Protein AF-A0A3B9EXE3-F1 (afdb_monomer)

Solvent-accessible surface area (backbone atoms only — not comparable to full-atom values): 8331 Å² total; per-residue (Å²): 138,64,86,70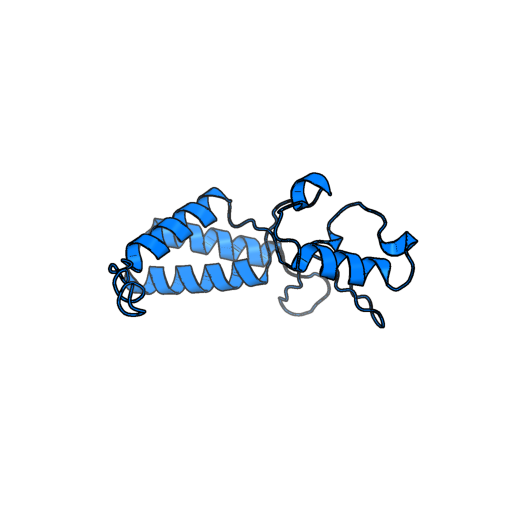,74,77,70,76,78,75,69,79,74,55,63,66,60,53,51,51,52,50,49,52,49,40,59,75,45,72,62,35,43,81,57,73,60,41,54,68,56,20,84,66,70,39,64,81,62,43,71,50,21,51,34,50,50,31,54,50,60,54,69,43,93,63,88,57,46,66,82,53,59,33,70,66,41,66,42,53,67,57,43,54,52,47,33,52,53,38,49,58,50,29,77,73,68,68,45,67,70,45,48,54,51,33,53,52,38,50,50,50,50,70,74,64,41,49,83,96,55,98,56,92,43,71,62,72,82,45,48,47,58,43,82,88,52,75,44,121

Sequence (140 aa):
MGFSDLEADKSHYNYQSVADQLQQYIEGEEFKGYDPYDTLNSPLPFHWMGKWGKPVAIQVQKRNPLNLRSLIGIKKEHNPKAMGLLLHAYSLKFLKNGDAGTRETMDKLFQWLLDNHSKGFQHYCWGYNFDWASSVKFLP

Secondary structure (DSSP, 8-state):
--TTTTSS------HHHHHHHHHHHHHHTTT-B--TTGGGGSSS-GGGGGGGHHHHHHHHHHH-SS--TTTTTPPPB--HHHHHHHHHHHHHHHHHH--HHHHHHHHHHHHHHHHTPPTTSSS-----SS-EE-SS-EE-

Radius of gyration: 19.76 Å; Cα contacts (8 Å, |Δi|>4): 119; chains: 1; bounding box: 40×63×46 Å

Foldseek 3Di:
DDPVVVVPPPPPPPVVVVVVVVVVVCVVVVVFADDLQQQQVQPDPLCVVPLCSSVVSSVCSSPDPDNCCVVSPHDGGHWLVSLVVLLVVLVVVCVVPVDPVSVVSNVVSVVCQVVAFDPDDPDGDDDTPGWDGDSVDTGD

Nearest PDB structures (foldseek):
  4z4l-assembly1_A  TM=3.820E-01  e=3.842E+00  Caldicellulosiruptor saccharolyticus DSM 8903

Structure (mmCIF, N/CA/C/O backbone):
data_AF-A0A3B9EXE3-F1
#
_entry.id   AF-A0A3B9EXE3-F1
#
loop_
_atom_site.group_PDB
_atom_site.id
_atom_site.type_symbol
_atom_site.label_atom_id
_atom_site.label_alt_id
_atom_site.label_comp_id
_atom_site.label_asym_id
_atom_site.label_entity_id
_atom_site.label_seq_id
_atom_site.pdbx_PDB_ins_code
_atom_site.Cartn_x
_atom_site.Cartn_y
_atom_site.Cartn_z
_atom_site.occupancy
_atom_site.B_iso_or_equiv
_atom_site.auth_seq_id
_atom_site.auth_comp_id
_atom_site.auth_asym_id
_atom_site.auth_atom_id
_atom_site.pdbx_PDB_model_num
ATOM 1 N N . MET A 1 1 ? -5.343 44.681 -2.701 1.00 47.41 1 MET A N 1
ATOM 2 C CA . MET A 1 1 ? -5.694 43.289 -2.360 1.00 47.41 1 MET A CA 1
ATOM 3 C C . MET A 1 1 ? -4.542 42.743 -1.551 1.00 47.41 1 MET A C 1
ATOM 5 O O . MET A 1 1 ? -3.461 42.564 -2.097 1.00 47.41 1 MET A O 1
ATOM 9 N N . GLY A 1 2 ? -4.716 42.725 -0.232 1.00 37.44 2 GLY A N 1
ATOM 10 C CA . GLY A 1 2 ? -3.645 42.446 0.716 1.00 37.44 2 GLY A CA 1
ATOM 11 C C . GLY A 1 2 ? -3.450 40.947 0.890 1.00 37.44 2 GLY A C 1
ATOM 12 O O . GLY A 1 2 ? -4.403 40.179 0.845 1.00 37.44 2 GLY A O 1
ATOM 13 N N . PHE A 1 3 ? -2.212 40.544 1.157 1.00 43.19 3 PHE A N 1
ATOM 14 C CA . PHE A 1 3 ? -1.831 39.185 1.558 1.00 43.19 3 PHE A CA 1
ATOM 15 C C . PHE A 1 3 ? -2.499 38.704 2.871 1.00 43.19 3 PHE A C 1
ATOM 17 O O . PHE A 1 3 ? -2.240 37.591 3.309 1.00 43.19 3 PHE A O 1
ATOM 24 N N . SER A 1 4 ? -3.373 39.513 3.479 1.00 46.41 4 SER A N 1
ATOM 25 C CA . SER A 1 4 ? -4.229 39.172 4.620 1.00 46.41 4 SER A CA 1
ATOM 26 C C . SER A 1 4 ? -5.439 38.306 4.252 1.00 46.41 4 SER A C 1
ATOM 28 O O . SER A 1 4 ? -5.987 37.637 5.122 1.00 46.41 4 SER A O 1
ATOM 30 N N . ASP A 1 5 ? -5.849 38.283 2.979 1.00 43.31 5 ASP A N 1
ATOM 31 C CA . ASP A 1 5 ? -7.064 37.574 2.543 1.00 43.31 5 ASP A CA 1
ATOM 32 C C . ASP A 1 5 ? -6.824 36.070 2.287 1.00 43.31 5 ASP A C 1
ATOM 34 O O . ASP A 1 5 ? -7.762 35.321 2.028 1.00 43.31 5 ASP A O 1
ATOM 38 N N . LEU A 1 6 ? -5.570 35.605 2.388 1.00 46.31 6 LEU A N 1
ATOM 39 C CA . LEU A 1 6 ? -5.189 34.191 2.249 1.00 46.31 6 LEU A CA 1
ATOM 40 C C . LEU A 1 6 ? -5.066 33.448 3.591 1.00 46.31 6 LEU A C 1
ATOM 42 O O . LEU A 1 6 ? -4.862 32.236 3.597 1.00 46.31 6 LEU A O 1
ATOM 46 N N . GLU A 1 7 ? -5.208 34.135 4.728 1.00 43.44 7 GLU A N 1
ATOM 47 C CA . GLU A 1 7 ? -5.177 33.501 6.057 1.00 43.44 7 GLU A CA 1
ATOM 48 C C . GLU A 1 7 ? -6.577 33.181 6.617 1.00 43.44 7 GLU A C 1
ATOM 50 O O . GLU A 1 7 ? -6.691 32.561 7.675 1.00 43.44 7 GLU A O 1
ATOM 55 N N . ALA A 1 8 ? -7.644 33.545 5.896 1.00 43.88 8 ALA A N 1
ATOM 56 C CA . ALA A 1 8 ? -9.023 33.544 6.392 1.00 43.88 8 ALA A CA 1
ATOM 57 C C . ALA A 1 8 ? -9.888 32.325 5.997 1.00 43.88 8 ALA A C 1
ATOM 59 O O . ALA A 1 8 ? -11.107 32.387 6.134 1.00 43.88 8 ALA A O 1
ATOM 60 N N . ASP A 1 9 ? -9.298 31.203 5.571 1.00 49.00 9 ASP A N 1
ATOM 61 C CA . ASP A 1 9 ? -10.026 29.927 5.420 1.00 49.00 9 ASP A CA 1
ATOM 62 C C . ASP A 1 9 ? -9.256 28.752 6.036 1.00 49.00 9 ASP A C 1
ATOM 64 O O . ASP A 1 9 ? -8.913 27.756 5.404 1.00 49.00 9 ASP A O 1
ATOM 68 N N . LYS A 1 10 ? -8.948 28.880 7.328 1.00 48.53 10 LYS A N 1
ATOM 69 C CA . LYS A 1 10 ? -8.713 27.720 8.197 1.00 48.53 10 LYS A CA 1
ATOM 70 C C . LYS A 1 10 ? -10.011 27.386 8.922 1.00 48.53 10 LYS A C 1
ATOM 72 O O . LYS A 1 10 ? -10.033 27.296 10.150 1.00 48.53 10 LYS A O 1
ATOM 77 N N . SER A 1 11 ? -11.107 27.264 8.169 1.00 52.41 11 SER A N 1
ATOM 78 C CA . SER A 1 11 ? -12.326 26.655 8.687 1.00 52.41 11 SER A CA 1
ATOM 79 C C . SER A 1 11 ? -11.945 25.317 9.326 1.00 52.41 11 SER A C 1
ATOM 81 O O . SER A 1 11 ? -11.166 24.536 8.779 1.00 52.41 11 SER A O 1
ATOM 83 N N . HIS A 1 12 ? -12.377 25.126 10.571 1.00 54.34 12 HIS A N 1
ATOM 84 C CA . HIS A 1 12 ? -12.042 23.979 11.402 1.00 54.34 12 HIS A CA 1
ATOM 85 C C . HIS A 1 12 ? -12.287 22.672 10.640 1.00 54.34 12 HIS A C 1
ATOM 87 O O . HIS A 1 12 ? -13.419 22.192 10.589 1.00 54.34 12 HIS A O 1
ATOM 93 N N . TYR A 1 13 ? -11.237 22.063 10.082 1.00 57.72 13 TYR A N 1
ATOM 94 C CA . TYR A 1 13 ? -11.320 20.673 9.663 1.00 57.72 13 TYR A CA 1
ATOM 95 C C . TYR A 1 13 ? -11.688 19.880 10.907 1.00 57.72 13 TYR A C 1
ATOM 97 O O . TYR A 1 13 ? -10.905 19.771 11.854 1.00 57.72 13 TYR A O 1
ATOM 105 N N . ASN A 1 14 ? -12.907 19.354 10.929 1.00 76.44 14 ASN A N 1
ATOM 106 C CA . ASN A 1 14 ? -13.268 18.374 11.923 1.00 76.44 14 ASN A CA 1
ATOM 107 C C . ASN A 1 14 ? -12.446 17.121 11.597 1.00 76.44 14 ASN A C 1
ATOM 109 O O . ASN A 1 14 ? -12.798 16.331 10.727 1.00 76.44 14 ASN A O 1
ATOM 113 N N . TYR A 1 15 ? -11.299 16.967 12.259 1.00 76.06 15 TYR A N 1
ATOM 114 C CA . TYR A 1 15 ? -10.386 15.848 12.027 1.00 76.06 15 TYR A CA 1
ATOM 115 C C . TYR A 1 15 ? -11.089 14.491 12.135 1.00 76.06 15 TYR A C 1
ATOM 117 O O . TYR A 1 15 ? -10.701 13.551 11.449 1.00 76.06 15 TYR A O 1
ATOM 125 N N . GLN A 1 16 ? -12.141 14.401 12.957 1.00 74.44 16 GLN A N 1
ATOM 126 C CA . GLN A 1 16 ? -12.953 13.192 13.076 1.00 74.44 16 GLN A CA 1
ATOM 127 C C . GLN A 1 16 ? -13.737 12.942 11.786 1.00 74.44 16 GLN A C 1
ATOM 129 O O . GLN A 1 16 ? -13.667 11.843 11.253 1.00 74.44 16 GLN A O 1
ATOM 134 N N . SER A 1 17 ? -14.359 13.970 11.197 1.00 85.56 17 SER A N 1
ATOM 135 C CA . SER A 1 17 ? -15.090 13.800 9.937 1.00 85.56 17 SER A CA 1
ATOM 136 C C . SER A 1 17 ? -14.173 13.443 8.764 1.00 85.56 17 SER A C 1
ATOM 138 O O . SER A 1 17 ? -14.572 12.676 7.897 1.00 85.56 17 SER A O 1
ATOM 140 N N . VAL A 1 18 ? -12.940 13.964 8.729 1.00 91.88 18 VAL A N 1
ATOM 141 C CA . VAL A 1 18 ? -11.952 13.591 7.697 1.00 91.88 18 VAL A CA 1
ATOM 142 C C . VAL A 1 18 ? -11.482 12.147 7.881 1.00 91.88 18 VAL A C 1
ATOM 144 O O . VAL A 1 18 ? -11.369 11.411 6.903 1.00 91.88 18 VAL A O 1
ATOM 147 N N . ALA A 1 19 ? -11.226 11.724 9.122 1.00 89.69 19 ALA A N 1
ATOM 148 C CA . ALA A 1 19 ? -10.840 10.348 9.418 1.00 89.69 19 ALA A CA 1
ATOM 149 C C . ALA A 1 19 ? -11.957 9.354 9.062 1.00 89.69 19 ALA A C 1
ATOM 151 O O . ALA A 1 19 ? -11.669 8.321 8.463 1.00 89.69 19 ALA A O 1
ATOM 152 N N . ASP A 1 20 ? -13.215 9.691 9.355 1.00 91.25 20 ASP A N 1
ATOM 153 C CA . ASP A 1 20 ? -14.373 8.857 9.021 1.00 91.25 20 ASP A CA 1
ATOM 154 C C . ASP A 1 20 ? -14.581 8.759 7.502 1.00 91.25 20 ASP A C 1
ATOM 156 O O . ASP A 1 20 ? -14.805 7.669 6.980 1.00 91.25 20 ASP A O 1
ATOM 160 N N . GLN A 1 21 ? -14.434 9.869 6.767 1.00 95.31 21 GLN A N 1
ATOM 161 C CA . GLN A 1 21 ? -14.480 9.865 5.298 1.00 95.31 21 GLN A CA 1
ATOM 162 C C . GLN A 1 21 ? -13.353 9.024 4.694 1.00 95.31 21 GLN A C 1
ATOM 164 O O . GLN A 1 21 ? -13.587 8.242 3.771 1.00 95.31 21 GLN A O 1
ATOM 169 N N . LEU A 1 22 ? -12.131 9.156 5.221 1.00 95.12 22 LEU A N 1
ATOM 170 C CA . LEU A 1 22 ? -11.007 8.332 4.794 1.00 95.12 22 LEU A CA 1
ATOM 171 C C . LEU A 1 22 ? -11.287 6.856 5.073 1.00 95.12 22 LEU A C 1
ATOM 173 O O . LEU A 1 22 ? -11.039 6.035 4.198 1.00 95.12 22 LEU A O 1
ATOM 177 N N . GLN A 1 23 ? -11.818 6.529 6.254 1.00 95.25 23 GLN A N 1
ATOM 178 C CA . GLN A 1 23 ? -12.171 5.165 6.628 1.00 95.25 23 GLN A CA 1
ATOM 179 C C . GLN A 1 23 ? -13.201 4.567 5.661 1.00 95.25 23 GLN A C 1
ATOM 181 O O . GLN A 1 23 ? -12.973 3.491 5.116 1.00 95.25 23 GLN A O 1
ATOM 186 N N . GLN A 1 24 ? -14.289 5.290 5.390 1.00 96.31 24 GLN A N 1
ATOM 187 C CA . GLN A 1 24 ? -15.312 4.863 4.431 1.00 96.31 24 GLN A CA 1
ATOM 188 C C . GLN A 1 24 ? -14.726 4.648 3.034 1.00 96.31 24 GLN A C 1
ATOM 190 O O . GLN A 1 24 ? -15.056 3.669 2.369 1.00 96.31 24 GLN A O 1
ATOM 195 N N . TYR A 1 25 ? -13.828 5.534 2.597 1.00 97.25 25 TYR A N 1
ATOM 196 C CA . TYR A 1 25 ? -13.147 5.393 1.315 1.00 97.25 25 TYR A CA 1
ATOM 197 C C . TYR A 1 25 ? -12.268 4.135 1.266 1.00 97.25 25 TYR 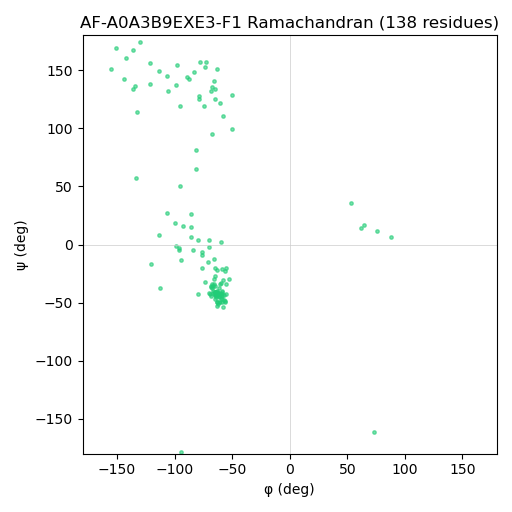A C 1
ATOM 199 O O . TYR A 1 25 ? -12.390 3.352 0.329 1.00 97.25 25 TYR A O 1
ATOM 207 N N . ILE A 1 26 ? -11.408 3.900 2.265 1.00 97.25 26 ILE A N 1
ATOM 208 C CA . ILE A 1 26 ? -10.520 2.724 2.260 1.00 97.25 26 ILE A CA 1
ATOM 209 C C . ILE A 1 26 ? -11.295 1.411 2.381 1.00 97.25 26 ILE A C 1
ATOM 211 O O . ILE A 1 26 ? -10.897 0.431 1.763 1.00 97.25 26 ILE A O 1
ATOM 215 N N . GLU A 1 27 ? -12.392 1.383 3.143 1.00 97.12 27 GLU A N 1
ATOM 216 C CA . GLU A 1 27 ? -13.257 0.207 3.264 1.00 97.12 27 GLU A CA 1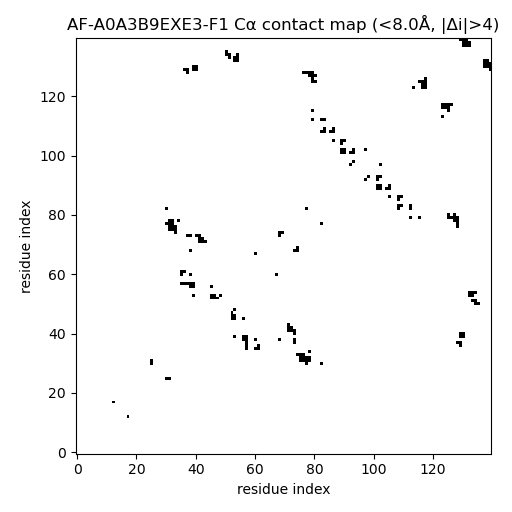
ATOM 217 C C . GLU A 1 27 ? -14.016 -0.042 1.954 1.00 97.12 27 GLU A C 1
ATOM 219 O O . GLU A 1 27 ? -14.082 -1.181 1.496 1.00 97.12 27 GLU A O 1
ATOM 224 N N . GLY A 1 28 ? -14.519 1.016 1.306 1.00 97.88 28 GLY A N 1
ATOM 225 C CA . GLY A 1 28 ? -15.177 0.935 -0.002 1.00 97.88 28 GLY A CA 1
ATOM 226 C C . GLY A 1 28 ? -14.246 0.504 -1.141 1.00 97.88 28 GLY A C 1
ATOM 227 O O . GLY A 1 28 ? -14.693 -0.115 -2.102 1.00 97.88 28 GLY A O 1
ATOM 228 N N . GLU A 1 29 ? -12.948 0.777 -1.017 1.00 97.50 29 GLU A N 1
ATOM 229 C CA . GLU A 1 29 ? -11.895 0.288 -1.917 1.00 97.50 29 GLU A CA 1
ATOM 230 C C . GLU A 1 29 ? -11.370 -1.104 -1.529 1.00 97.50 29 GLU A C 1
ATOM 232 O O . GLU A 1 29 ? -10.389 -1.584 -2.101 1.00 97.50 29 GLU A O 1
ATOM 237 N N . GLU A 1 30 ? -11.989 -1.757 -0.540 1.00 97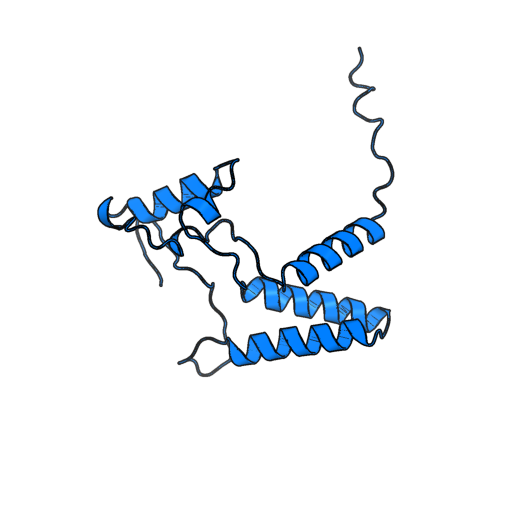.56 30 GLU A N 1
ATOM 238 C CA . GLU A 1 30 ? -11.561 -3.050 -0.001 1.00 97.56 30 GLU A CA 1
ATOM 239 C C . GLU A 1 30 ? -10.082 -3.051 0.423 1.00 97.56 30 GLU A C 1
ATOM 241 O O . GLU A 1 30 ? -9.374 -4.036 0.240 1.00 97.56 30 GLU A O 1
ATOM 246 N N . PHE A 1 31 ? -9.591 -1.927 0.950 1.00 97.56 31 PHE A N 1
ATOM 247 C CA . PHE A 1 31 ? -8.194 -1.703 1.345 1.00 97.56 31 PHE A CA 1
ATOM 248 C C . PHE A 1 31 ? -7.170 -1.801 0.200 1.00 97.56 31 PHE A C 1
ATOM 250 O O . PHE A 1 31 ? -5.959 -1.844 0.449 1.00 97.56 31 PHE A O 1
ATOM 257 N N . LYS A 1 32 ? -7.625 -1.792 -1.057 1.00 97.31 32 LYS A N 1
ATOM 258 C CA . LYS A 1 32 ? -6.768 -1.772 -2.245 1.00 97.31 32 LYS A CA 1
ATOM 259 C C . LYS A 1 32 ? -6.463 -0.337 -2.644 1.00 97.31 32 LYS A C 1
ATOM 261 O O . LYS A 1 32 ? -7.298 0.561 -2.570 1.00 97.31 32 LYS A O 1
ATOM 266 N N . GLY A 1 33 ? -5.248 -0.112 -3.123 1.00 95.12 33 GLY A N 1
ATOM 267 C CA . GLY A 1 33 ? -4.816 1.215 -3.529 1.00 95.12 33 GLY A CA 1
ATOM 268 C C . GLY A 1 33 ? -3.773 1.183 -4.626 1.00 95.12 33 GLY A C 1
ATOM 269 O O . GLY A 1 33 ? -3.222 0.139 -4.973 1.00 95.12 33 GLY A O 1
ATOM 270 N N . TYR A 1 34 ? -3.517 2.364 -5.172 1.00 93.81 34 TYR A N 1
ATOM 271 C CA . TYR A 1 34 ? -2.358 2.602 -6.014 1.00 93.81 34 TYR A CA 1
ATOM 272 C C . TYR A 1 34 ? -1.165 3.001 -5.154 1.00 93.81 34 TYR A C 1
ATOM 274 O O . TYR A 1 34 ? -1.314 3.756 -4.192 1.00 93.81 34 TYR A O 1
ATOM 282 N N . ASP A 1 35 ? 0.019 2.539 -5.539 1.00 91.75 35 ASP A N 1
ATOM 283 C CA . ASP A 1 35 ? 1.275 2.916 -4.900 1.00 91.75 35 ASP A CA 1
ATOM 284 C C . ASP A 1 35 ? 2.054 3.875 -5.823 1.00 91.75 35 ASP A C 1
ATOM 286 O O . ASP A 1 35 ? 2.011 3.752 -7.050 1.00 91.75 35 ASP A O 1
ATOM 290 N N . PRO A 1 36 ? 2.789 4.870 -5.301 1.00 88.44 36 PRO A N 1
ATOM 291 C CA . PRO A 1 36 ? 3.677 5.689 -6.126 1.00 88.44 36 PRO A CA 1
ATOM 292 C C . PRO A 1 36 ? 4.722 4.896 -6.933 1.00 88.44 36 PRO A C 1
ATOM 294 O O . PRO A 1 36 ? 5.260 5.437 -7.899 1.00 88.44 36 PRO A O 1
ATOM 297 N N . TYR A 1 37 ? 5.019 3.653 -6.544 1.00 90.44 37 TYR A N 1
ATOM 298 C CA . TYR A 1 37 ? 6.029 2.790 -7.158 1.00 90.44 37 TYR A CA 1
ATOM 299 C C . TYR A 1 37 ? 5.449 1.547 -7.862 1.00 90.44 37 TYR A C 1
ATOM 301 O O . TYR A 1 37 ? 6.216 0.727 -8.359 1.00 90.44 37 TYR A O 1
ATOM 309 N N . ASP A 1 38 ? 4.122 1.442 -8.007 1.00 93.38 38 ASP A N 1
ATOM 310 C CA . ASP A 1 38 ? 3.420 0.298 -8.625 1.00 93.38 38 ASP A CA 1
ATOM 311 C C . ASP A 1 38 ? 3.594 0.160 -10.149 1.00 93.38 38 ASP A C 1
ATOM 313 O O . ASP A 1 38 ? 3.001 -0.718 -10.774 1.00 93.38 38 ASP A O 1
ATOM 317 N N . THR A 1 39 ? 4.403 1.013 -10.783 1.00 94.44 39 THR A N 1
ATOM 318 C CA . THR A 1 39 ? 4.477 1.097 -12.251 1.00 94.44 39 THR A CA 1
ATOM 319 C C . THR A 1 39 ? 4.892 -0.216 -12.905 1.00 94.44 39 THR A C 1
ATOM 321 O O . THR A 1 39 ? 4.423 -0.540 -13.993 1.00 94.44 39 THR A O 1
ATOM 324 N N . LEU A 1 40 ? 5.747 -0.988 -12.234 1.00 93.50 40 LEU A N 1
ATOM 325 C CA . LEU A 1 40 ? 6.245 -2.262 -12.748 1.00 93.50 40 LEU A CA 1
ATOM 326 C C . LEU A 1 40 ? 5.233 -3.410 -12.657 1.00 93.50 40 LEU A C 1
ATOM 328 O O . LEU A 1 40 ? 5.482 -4.452 -13.250 1.00 93.50 40 LEU A O 1
ATOM 332 N N . ASN A 1 41 ? 4.075 -3.199 -12.023 1.00 93.81 41 ASN A N 1
ATOM 333 C CA . ASN A 1 41 ? 2.949 -4.136 -12.094 1.00 93.81 41 ASN A CA 1
ATOM 334 C C . ASN A 1 41 ? 2.199 -4.047 -13.433 1.00 93.81 41 ASN A C 1
ATOM 336 O O . ASN A 1 41 ? 1.321 -4.862 -13.712 1.00 93.81 41 ASN A O 1
ATOM 340 N N . SER A 1 42 ? 2.519 -3.055 -14.270 1.00 93.12 42 SER A N 1
ATOM 341 C CA . SER A 1 42 ? 2.024 -2.987 -15.641 1.00 93.12 42 SER A CA 1
ATOM 342 C C . SER A 1 42 ? 2.586 -4.148 -16.478 1.00 93.12 42 SER A C 1
ATOM 344 O O . SER A 1 42 ? 3.782 -4.431 -16.395 1.00 93.12 42 SER A O 1
ATOM 346 N N . PRO A 1 43 ? 1.785 -4.765 -17.368 1.00 92.44 43 PRO A N 1
ATOM 347 C CA . PRO A 1 43 ? 2.279 -5.777 -18.304 1.00 92.44 43 PRO A CA 1
ATOM 348 C C . PRO A 1 43 ? 3.181 -5.194 -19.408 1.00 92.44 43 PRO A C 1
ATOM 350 O O . PRO A 1 43 ? 3.667 -5.937 -20.262 1.00 92.44 43 PRO A O 1
ATOM 353 N N . LEU A 1 44 ? 3.389 -3.871 -19.441 1.00 93.38 44 LEU A N 1
ATOM 354 C CA . LEU A 1 44 ? 4.214 -3.223 -20.454 1.00 93.38 44 LEU A CA 1
ATOM 355 C C . LEU A 1 44 ? 5.689 -3.657 -20.341 1.00 93.38 44 LEU A C 1
ATOM 357 O O . LEU A 1 44 ? 6.277 -3.632 -19.255 1.00 93.38 44 LEU A O 1
ATOM 361 N N . PRO A 1 45 ? 6.349 -3.997 -21.463 1.00 91.69 45 PRO A N 1
ATOM 362 C CA . PRO A 1 45 ? 7.708 -4.524 -21.461 1.00 91.69 45 PRO A CA 1
ATOM 363 C C . PRO A 1 45 ? 8.755 -3.404 -21.337 1.00 91.69 45 PRO A C 1
ATOM 365 O O . PRO A 1 45 ? 9.585 -3.199 -22.220 1.00 91.69 45 PRO A O 1
ATOM 368 N N . PHE A 1 46 ? 8.777 -2.686 -20.208 1.00 91.06 46 PHE A N 1
ATOM 369 C CA . PHE A 1 46 ? 9.709 -1.567 -19.987 1.00 91.06 46 PHE A CA 1
ATOM 370 C C . PHE A 1 46 ? 11.188 -1.956 -20.139 1.00 91.06 46 PHE A C 1
ATOM 372 O O . PHE A 1 46 ? 12.028 -1.103 -20.415 1.00 91.06 46 PHE A O 1
ATOM 379 N N . HIS A 1 47 ? 11.518 -3.240 -19.989 1.00 87.69 47 HIS A N 1
ATOM 380 C CA . HIS A 1 47 ? 12.866 -3.771 -20.184 1.00 87.69 47 HIS A CA 1
ATOM 381 C C . HIS A 1 47 ? 13.386 -3.625 -21.628 1.00 87.69 47 HIS A C 1
ATOM 383 O O . HIS A 1 47 ? 14.600 -3.585 -21.820 1.00 87.69 47 HIS A O 1
ATOM 389 N N . TRP A 1 48 ? 12.513 -3.471 -22.634 1.00 91.50 48 TRP A N 1
ATOM 390 C CA . TRP A 1 48 ? 12.922 -3.216 -24.025 1.00 91.50 48 TRP A CA 1
ATOM 391 C C . TRP A 1 48 ? 13.637 -1.871 -24.208 1.00 91.50 48 TRP A C 1
ATOM 393 O O . TRP A 1 48 ? 14.409 -1.710 -25.146 1.00 91.50 48 TRP A O 1
ATOM 403 N N . MET A 1 49 ? 13.460 -0.927 -23.277 1.00 88.75 49 MET A N 1
ATOM 404 C CA . MET A 1 49 ? 14.182 0.354 -23.256 1.00 88.75 49 MET A CA 1
ATOM 405 C C . MET A 1 49 ? 15.551 0.264 -22.542 1.00 88.75 49 MET A C 1
ATOM 407 O O . MET A 1 49 ? 16.146 1.279 -22.175 1.00 88.75 49 MET A O 1
ATOM 411 N N . GLY A 1 50 ? 16.061 -0.950 -22.304 1.00 89.81 50 GLY A N 1
ATOM 412 C CA . GLY A 1 50 ? 17.349 -1.200 -21.657 1.00 89.81 50 GLY A CA 1
ATOM 413 C C . GLY A 1 50 ? 17.351 -0.921 -20.150 1.00 89.81 50 GLY A C 1
ATOM 414 O O . GLY A 1 50 ? 16.306 -0.842 -19.501 1.00 89.81 50 GLY A O 1
ATOM 415 N N . LYS A 1 51 ? 18.549 -0.747 -19.569 1.00 88.62 51 LYS A N 1
ATOM 416 C CA . LYS A 1 51 ? 18.747 -0.619 -18.106 1.00 88.62 51 LYS A CA 1
ATOM 417 C C . LYS A 1 51 ? 17.996 0.550 -17.450 1.00 88.62 51 LYS A C 1
ATOM 419 O O . LYS A 1 51 ? 17.771 0.539 -16.245 1.00 88.62 51 LYS A O 1
ATOM 424 N N . TRP A 1 52 ? 17.617 1.559 -18.234 1.00 92.12 52 TRP A N 1
ATOM 425 C CA . TRP A 1 52 ? 16.897 2.739 -17.755 1.00 92.12 52 TRP A CA 1
ATOM 426 C C . TRP A 1 52 ? 15.381 2.635 -17.905 1.00 92.12 52 TRP A C 1
ATOM 428 O O . TRP A 1 52 ? 14.676 3.417 -17.276 1.00 92.12 52 TRP A O 1
ATOM 438 N N . GLY A 1 53 ? 14.866 1.664 -18.662 1.00 92.88 53 GLY A N 1
ATOM 439 C CA . GLY A 1 53 ? 13.441 1.568 -18.966 1.00 92.88 53 GLY A CA 1
ATOM 440 C C . GLY A 1 53 ? 12.550 1.461 -17.731 1.00 92.88 53 GLY A C 1
ATOM 441 O O . GLY A 1 53 ? 11.662 2.289 -17.540 1.00 92.88 53 GLY A O 1
ATOM 442 N N . LYS A 1 54 ? 12.828 0.491 -16.848 1.00 92.50 54 LYS A N 1
ATOM 443 C CA . LYS A 1 54 ? 12.081 0.311 -15.590 1.00 92.50 54 LYS A CA 1
ATOM 444 C C . LYS A 1 54 ? 12.206 1.536 -14.653 1.00 92.50 54 LYS A C 1
ATOM 446 O O . LYS A 1 54 ? 11.168 2.066 -14.255 1.00 92.50 54 LYS A O 1
ATOM 451 N N . PRO A 1 55 ? 13.416 2.051 -14.331 1.00 92.31 55 PRO A N 1
ATOM 452 C CA . PRO A 1 55 ? 13.551 3.244 -13.490 1.00 92.31 55 PRO A CA 1
ATOM 453 C C . PRO A 1 55 ? 12.859 4.487 -14.056 1.00 92.31 55 PRO A C 1
ATOM 455 O O . PRO A 1 55 ? 12.188 5.198 -13.311 1.00 92.31 55 PRO A O 1
ATOM 458 N N . VAL A 1 56 ? 12.998 4.758 -15.359 1.00 92.94 56 VAL A N 1
ATOM 459 C CA . VAL A 1 56 ? 12.366 5.919 -16.003 1.00 92.94 56 VAL A CA 1
ATOM 460 C C . VAL A 1 56 ? 10.849 5.788 -15.962 1.00 92.94 56 VAL A C 1
ATOM 462 O O . VAL A 1 56 ? 10.194 6.752 -15.583 1.00 92.94 56 VAL A O 1
ATOM 465 N N . ALA A 1 57 ? 10.293 4.607 -16.251 1.00 93.06 57 ALA A N 1
ATOM 466 C CA . ALA A 1 57 ? 8.853 4.372 -16.161 1.00 93.06 57 ALA A CA 1
ATOM 467 C C . ALA A 1 57 ? 8.310 4.691 -14.757 1.00 93.06 57 ALA A C 1
ATOM 469 O O . ALA A 1 57 ? 7.373 5.481 -14.633 1.00 93.06 57 ALA A O 1
ATOM 470 N N . ILE A 1 58 ? 8.961 4.177 -13.702 1.00 92.56 58 ILE A N 1
ATOM 471 C CA . ILE A 1 58 ? 8.610 4.497 -12.307 1.00 92.56 58 ILE A CA 1
ATOM 472 C C . ILE A 1 58 ? 8.660 6.011 -12.07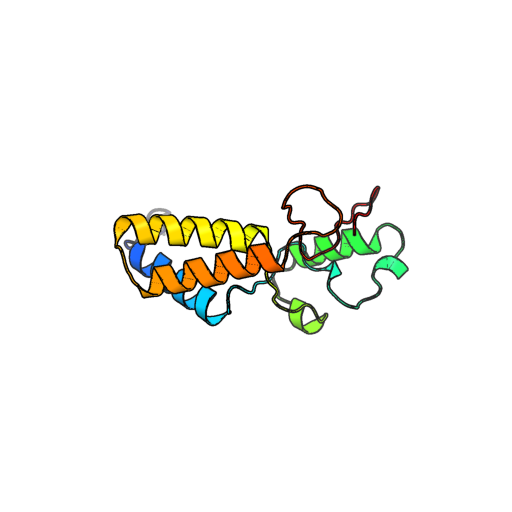1 1.00 92.56 58 ILE A C 1
ATOM 474 O O . ILE A 1 58 ? 7.734 6.591 -11.512 1.00 92.56 58 ILE A O 1
ATOM 478 N N . GLN A 1 59 ? 9.746 6.679 -12.474 1.00 92.69 59 GLN A N 1
ATOM 479 C CA . GLN A 1 59 ? 9.927 8.108 -12.205 1.00 92.69 59 GLN A CA 1
ATOM 480 C C . GLN A 1 59 ? 8.945 8.999 -12.974 1.00 92.69 59 GLN A C 1
ATOM 482 O O . GLN A 1 59 ? 8.528 10.023 -12.424 1.00 92.69 59 GLN A O 1
ATOM 487 N N . VAL A 1 60 ? 8.594 8.627 -14.209 1.00 92.12 60 VAL A N 1
ATOM 488 C CA . VAL A 1 60 ? 7.576 9.302 -15.022 1.00 92.12 60 VAL A CA 1
ATOM 489 C C . VAL A 1 60 ? 6.230 9.180 -14.331 1.00 92.12 60 VAL A C 1
ATOM 491 O O . VAL A 1 60 ? 5.613 10.197 -14.036 1.00 92.12 60 VAL A O 1
ATOM 494 N N . GLN A 1 61 ? 5.814 7.963 -13.982 1.00 91.00 61 GLN A N 1
ATOM 495 C CA . GLN A 1 61 ? 4.504 7.745 -13.381 1.00 91.00 61 GLN A CA 1
ATOM 496 C C . GLN A 1 61 ? 4.391 8.348 -11.976 1.00 91.00 61 GLN A C 1
ATOM 498 O O . GLN A 1 61 ? 3.366 8.934 -11.641 1.00 91.00 61 GLN A O 1
ATOM 503 N N . LYS A 1 62 ? 5.460 8.291 -11.173 1.00 89.81 62 LYS A N 1
ATOM 504 C CA . LYS A 1 62 ? 5.517 8.923 -9.847 1.00 89.81 62 LYS A CA 1
ATOM 505 C C . LYS A 1 62 ? 5.321 10.444 -9.900 1.00 89.81 62 LYS A C 1
ATOM 507 O O . LYS A 1 62 ? 4.790 11.017 -8.955 1.00 89.81 62 LYS A O 1
ATOM 512 N N . ARG A 1 63 ? 5.794 11.105 -10.964 1.00 89.06 63 ARG A N 1
ATOM 513 C CA . ARG A 1 63 ? 5.691 12.567 -11.152 1.00 89.06 63 ARG A CA 1
ATOM 514 C C . ARG A 1 63 ? 4.532 12.982 -12.052 1.00 89.06 63 ARG A C 1
ATOM 516 O O . ARG A 1 63 ? 4.347 14.173 -12.284 1.00 89.06 63 ARG A O 1
ATOM 523 N N . ASN A 1 64 ? 3.783 12.022 -12.575 1.00 85.69 64 ASN A N 1
ATOM 524 C CA . ASN A 1 64 ? 2.669 12.289 -13.458 1.00 85.69 64 ASN A CA 1
ATOM 525 C C . ASN A 1 64 ? 1.483 12.833 -12.642 1.00 85.69 64 ASN A C 1
ATOM 527 O O . ASN A 1 64 ? 0.996 12.121 -11.761 1.00 85.69 64 ASN A O 1
ATOM 531 N N . PRO A 1 65 ? 0.995 14.059 -12.912 1.00 87.12 65 PRO A N 1
ATOM 532 C CA . PRO A 1 65 ? -0.178 14.596 -12.224 1.00 87.12 65 PRO A CA 1
ATOM 533 C C . PRO A 1 65 ? -1.476 13.890 -12.647 1.00 87.12 65 PRO A C 1
ATOM 535 O O . PRO A 1 65 ? -2.495 14.024 -11.974 1.00 87.12 65 PRO A O 1
ATOM 538 N N . LEU A 1 66 ? -1.454 13.142 -13.757 1.00 89.12 66 LEU A N 1
ATOM 539 C CA . LEU A 1 66 ? -2.588 12.381 -14.267 1.00 89.12 66 LEU A CA 1
ATOM 540 C C . LEU A 1 66 ? -2.479 10.908 -13.858 1.00 89.12 66 LEU A C 1
ATOM 542 O O . LEU A 1 66 ? -1.427 10.278 -13.982 1.00 89.12 66 LEU A O 1
ATOM 546 N N . ASN A 1 67 ? -3.593 10.313 -13.428 1.00 87.06 67 ASN A N 1
ATOM 547 C CA . ASN A 1 67 ? -3.615 8.899 -13.065 1.00 87.06 67 ASN A CA 1
ATOM 548 C C . ASN A 1 67 ? -3.757 7.994 -14.303 1.00 87.06 67 ASN A C 1
ATOM 550 O O . ASN A 1 67 ? -4.845 7.517 -14.612 1.00 87.06 67 ASN A O 1
ATOM 554 N N . LEU A 1 68 ? -2.648 7.727 -15.000 1.00 91.06 68 LEU A N 1
ATOM 555 C CA . LEU A 1 68 ? -2.630 6.834 -16.174 1.00 91.06 68 LEU A CA 1
ATOM 556 C C . LEU A 1 68 ? -2.607 5.332 -15.825 1.00 91.06 68 LEU A C 1
ATOM 558 O O . LEU A 1 68 ? -2.504 4.507 -16.727 1.00 91.06 68 LEU A O 1
ATOM 562 N N . ARG A 1 69 ? -2.685 4.956 -14.540 1.00 92.69 69 ARG A N 1
ATOM 563 C CA . ARG A 1 69 ? -2.470 3.570 -14.076 1.00 92.69 69 ARG A CA 1
ATOM 564 C C . ARG A 1 69 ? -3.403 2.567 -14.737 1.00 92.69 69 ARG A C 1
ATOM 566 O O . ARG A 1 69 ? -2.933 1.562 -15.260 1.00 92.69 69 ARG A O 1
ATOM 573 N N . SER A 1 70 ? -4.696 2.875 -14.780 1.00 91.25 70 SER A N 1
ATOM 574 C CA . SER A 1 70 ? -5.694 2.022 -15.430 1.00 91.25 70 SER A CA 1
ATOM 575 C C . SER A 1 70 ? -5.421 1.840 -16.926 1.00 91.25 70 SER A C 1
ATOM 577 O O . SER A 1 70 ? -5.577 0.735 -17.439 1.00 91.25 70 SER A O 1
ATOM 579 N N . LEU A 1 71 ? -4.945 2.885 -17.615 1.00 92.62 71 LEU A N 1
ATOM 580 C CA . LEU A 1 71 ? -4.629 2.840 -19.047 1.00 92.62 71 LEU A CA 1
ATOM 581 C C . LEU A 1 71 ? -3.434 1.936 -19.351 1.00 92.62 71 LEU A C 1
ATOM 583 O O . LEU A 1 71 ? -3.413 1.271 -20.381 1.00 92.62 71 LEU A O 1
ATOM 587 N N . ILE A 1 72 ? -2.456 1.884 -18.444 1.00 92.62 72 ILE A N 1
ATOM 588 C CA . ILE A 1 72 ? -1.295 0.994 -18.558 1.00 92.62 72 ILE A CA 1
ATOM 589 C C . ILE A 1 72 ? -1.503 -0.346 -17.836 1.00 92.62 72 ILE A C 1
ATOM 591 O O . ILE A 1 72 ? -0.542 -1.073 -17.599 1.00 92.62 72 ILE A O 1
ATOM 595 N N . GLY A 1 73 ? -2.747 -0.694 -17.494 1.00 93.62 73 GLY A N 1
ATOM 596 C CA . GLY A 1 73 ? -3.111 -2.001 -16.942 1.00 93.62 73 GLY A CA 1
ATOM 597 C C . GLY A 1 73 ? -2.747 -2.223 -15.471 1.00 93.62 73 GLY A C 1
ATOM 598 O O . GLY A 1 73 ? -2.844 -3.352 -14.997 1.00 93.62 73 GLY A O 1
ATOM 599 N N . ILE A 1 74 ? -2.351 -1.179 -14.740 1.00 94.75 74 ILE A N 1
ATOM 600 C CA . ILE A 1 74 ? -2.087 -1.258 -13.299 1.00 94.75 74 ILE A CA 1
ATOM 601 C C . ILE A 1 74 ? -3.419 -1.233 -12.550 1.00 94.75 74 ILE A C 1
ATOM 603 O O . ILE A 1 74 ? -4.233 -0.310 -12.696 1.00 94.75 74 ILE A O 1
ATOM 607 N N . LYS A 1 75 ? -3.623 -2.250 -11.714 1.00 94.25 75 LYS A N 1
ATOM 608 C CA . LYS A 1 75 ? -4.792 -2.402 -10.845 1.00 94.25 75 LYS A CA 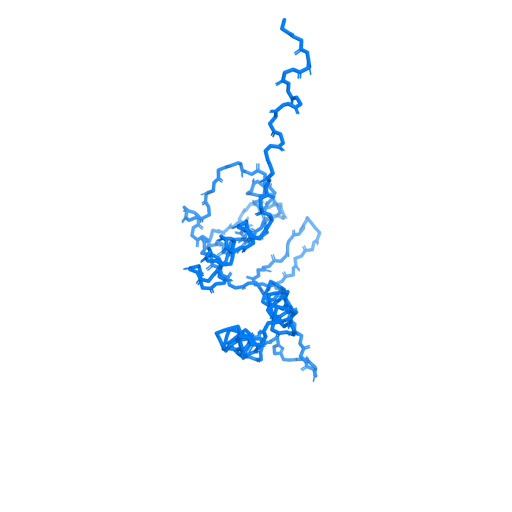1
ATOM 609 C C . LYS A 1 75 ? -4.474 -1.913 -9.435 1.00 94.25 75 LYS A C 1
ATOM 611 O O . LYS A 1 75 ? -3.314 -1.898 -9.029 1.00 94.25 75 LYS A O 1
ATOM 616 N N . LYS A 1 76 ? -5.510 -1.499 -8.7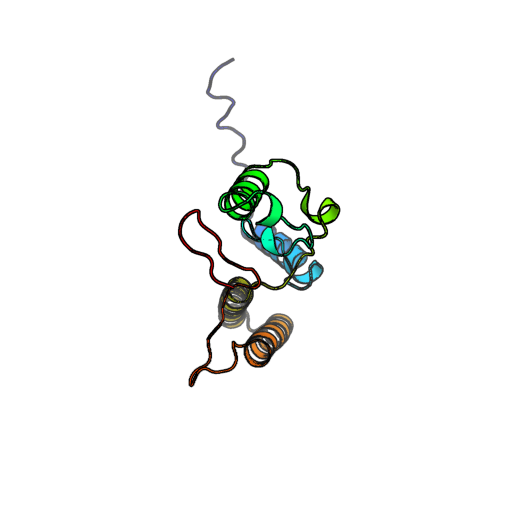03 1.00 95.38 76 LYS A N 1
ATOM 617 C CA . LYS A 1 76 ? -5.392 -1.278 -7.260 1.00 95.38 76 LYS A CA 1
ATOM 618 C C . LYS A 1 76 ? -5.189 -2.632 -6.594 1.00 95.38 76 LYS A C 1
ATOM 620 O O . LYS A 1 76 ? -5.928 -3.570 -6.881 1.00 95.38 76 LYS A O 1
ATOM 625 N N . GLU A 1 77 ? -4.214 -2.709 -5.707 1.00 95.44 77 GLU A N 1
ATOM 626 C CA . GLU A 1 77 ? -3.828 -3.943 -5.028 1.00 95.44 77 GLU A CA 1
ATOM 627 C C . GLU A 1 77 ? -3.607 -3.672 -3.540 1.00 95.44 77 GLU A C 1
ATOM 629 O O . GLU A 1 77 ? -3.517 -2.521 -3.101 1.00 95.44 77 GLU A O 1
ATOM 634 N N . HIS A 1 78 ? -3.509 -4.738 -2.753 1.00 96.62 78 HIS A N 1
ATOM 635 C CA . HIS A 1 78 ? -3.134 -4.632 -1.349 1.00 96.62 78 HIS A CA 1
ATOM 636 C C . HIS A 1 78 ? -1.617 -4.457 -1.222 1.00 96.62 78 HIS A C 1
ATOM 638 O O . HIS A 1 78 ? -0.839 -5.271 -1.721 1.00 96.62 78 HIS A O 1
ATOM 644 N N . ASN A 1 79 ? -1.190 -3.426 -0.496 1.00 96.12 79 ASN A N 1
ATOM 645 C CA . ASN A 1 79 ? 0.204 -3.271 -0.092 1.00 96.12 79 ASN A CA 1
ATOM 646 C C . ASN A 1 79 ? 0.371 -3.852 1.327 1.00 96.12 79 ASN A C 1
ATOM 648 O O . ASN A 1 79 ? -0.242 -3.317 2.256 1.00 96.12 79 ASN A O 1
ATOM 652 N N . PRO A 1 80 ? 1.206 -4.887 1.551 1.00 96.12 80 PRO A N 1
ATOM 653 C CA . PRO A 1 80 ? 1.354 -5.497 2.875 1.00 96.12 80 PRO A CA 1
ATOM 654 C C . PRO A 1 80 ? 1.735 -4.518 3.991 1.00 96.12 80 PRO A C 1
ATOM 656 O O . PRO A 1 80 ? 1.260 -4.641 5.121 1.00 96.12 80 PRO A O 1
ATOM 659 N N . LYS A 1 81 ? 2.533 -3.488 3.676 1.00 95.50 81 LYS A N 1
ATOM 660 C CA . LYS A 1 81 ? 2.860 -2.421 4.629 1.00 95.50 81 LYS A CA 1
ATOM 661 C C . LYS A 1 81 ? 1.616 -1.625 5.015 1.00 95.50 81 LYS A C 1
ATOM 663 O O . LYS A 1 81 ? 1.431 -1.323 6.192 1.00 95.50 81 LYS A O 1
ATOM 668 N N . ALA A 1 82 ? 0.773 -1.286 4.041 1.00 96.31 82 ALA A N 1
ATOM 669 C CA . ALA A 1 82 ? -0.485 -0.595 4.303 1.00 96.31 82 ALA A CA 1
ATOM 670 C C . ALA A 1 82 ? -1.416 -1.465 5.156 1.00 96.31 82 ALA A C 1
ATOM 672 O O . ALA A 1 82 ? -1.946 -0.971 6.143 1.00 96.31 82 ALA A O 1
ATOM 673 N N . MET A 1 83 ? -1.526 -2.763 4.860 1.00 98.06 83 MET A N 1
ATOM 674 C CA . MET A 1 83 ? -2.340 -3.703 5.643 1.00 98.06 83 MET A CA 1
ATOM 675 C C . MET A 1 83 ? -1.897 -3.770 7.112 1.00 98.06 83 MET A C 1
ATOM 677 O O . MET A 1 83 ? -2.734 -3.705 8.010 1.00 98.06 83 MET A O 1
ATOM 681 N N . GLY A 1 84 ? -0.586 -3.798 7.377 1.00 97.88 84 GLY A N 1
ATOM 682 C CA . GLY A 1 84 ? -0.049 -3.731 8.742 1.00 97.88 84 GLY A CA 1
ATOM 683 C C . GLY A 1 84 ? -0.334 -2.402 9.454 1.00 97.88 84 GLY A C 1
ATOM 684 O O . GLY A 1 84 ? -0.708 -2.392 10.627 1.00 97.88 84 GLY A O 1
ATOM 685 N N . LEU A 1 85 ? -0.203 -1.273 8.749 1.00 97.62 85 LEU A N 1
ATOM 686 C CA . LEU A 1 85 ? -0.520 0.050 9.302 1.00 97.62 85 LEU A CA 1
ATOM 687 C C . LEU A 1 85 ? -2.016 0.210 9.594 1.00 97.62 85 LEU A C 1
ATOM 689 O O . LEU A 1 85 ? -2.381 0.769 10.627 1.00 97.62 85 LEU A O 1
ATOM 693 N N . LEU A 1 86 ? -2.873 -0.308 8.715 1.00 98.06 86 LEU A N 1
ATOM 694 C CA . LEU A 1 86 ? -4.317 -0.332 8.906 1.00 98.06 86 LEU A CA 1
ATOM 695 C C . LEU A 1 86 ? -4.676 -1.181 10.122 1.00 98.06 86 LEU A C 1
ATOM 697 O O . LEU A 1 86 ? -5.364 -0.686 11.009 1.00 98.06 86 LEU A O 1
ATOM 701 N N . LEU A 1 87 ? -4.148 -2.404 10.235 1.00 98.44 87 LEU A N 1
ATOM 702 C CA . LEU A 1 87 ? -4.394 -3.256 11.401 1.00 98.44 87 LEU A CA 1
ATOM 703 C C . LEU A 1 87 ? -4.019 -2.544 12.709 1.00 98.44 87 LEU A C 1
ATOM 705 O O . LEU A 1 87 ? -4.783 -2.581 13.675 1.00 98.44 87 LEU A O 1
ATOM 709 N N . HIS A 1 88 ? -2.882 -1.843 12.735 1.00 98.19 88 HIS A N 1
ATOM 710 C CA . HIS A 1 88 ? -2.483 -1.031 13.883 1.00 98.19 88 HIS A CA 1
ATOM 711 C C . HIS A 1 88 ? -3.498 0.096 14.155 1.00 98.19 88 HIS A C 1
ATOM 713 O O . HIS A 1 88 ? -3.977 0.227 15.281 1.00 98.19 88 HIS A O 1
ATOM 719 N N . ALA A 1 89 ? -3.889 0.871 13.142 1.00 96.69 89 ALA A N 1
ATOM 720 C CA . ALA A 1 89 ? -4.857 1.957 13.302 1.00 96.69 89 ALA A CA 1
ATOM 721 C C . ALA A 1 89 ? -6.219 1.463 13.832 1.00 96.69 89 ALA A C 1
ATOM 723 O O . ALA A 1 89 ? -6.747 2.032 14.792 1.00 96.69 89 ALA A O 1
ATOM 724 N N . TYR A 1 90 ? -6.756 0.371 13.276 1.00 97.06 90 TYR A N 1
ATOM 725 C CA . TYR A 1 90 ? -7.997 -0.244 13.758 1.00 97.06 90 TYR A CA 1
ATOM 726 C C . TYR A 1 90 ? -7.844 -0.809 15.176 1.00 97.06 90 TYR A C 1
ATOM 728 O O . TYR A 1 90 ? -8.758 -0.655 15.982 1.00 97.06 90 TYR A O 1
ATOM 736 N N . SER A 1 91 ? -6.679 -1.361 15.533 1.00 97.31 91 SER A N 1
ATOM 737 C CA . SER A 1 91 ? -6.397 -1.804 16.909 1.00 97.31 91 SER A CA 1
ATOM 738 C C . SER A 1 91 ? -6.458 -0.645 17.906 1.00 97.31 91 SER A C 1
ATOM 740 O O . SER A 1 91 ? -7.092 -0.764 18.952 1.00 97.31 91 SER A O 1
ATOM 742 N N . LEU A 1 92 ? -5.858 0.507 17.577 1.00 96.00 92 LEU A N 1
ATOM 743 C CA . LEU A 1 92 ? -5.931 1.706 18.423 1.00 96.00 92 LEU A CA 1
ATOM 744 C C . LEU A 1 92 ? -7.367 2.226 18.547 1.00 96.00 92 LEU A C 1
ATOM 746 O O . LEU A 1 92 ? -7.801 2.601 19.638 1.00 96.00 92 LEU A O 1
ATOM 750 N N . LYS A 1 93 ? -8.124 2.218 17.444 1.00 93.69 93 LYS A N 1
ATOM 751 C CA . LYS A 1 93 ? -9.544 2.591 17.445 1.00 93.69 93 LYS A CA 1
ATOM 752 C C . LYS A 1 93 ? -10.370 1.648 18.328 1.00 93.69 93 LYS A C 1
ATOM 754 O O . LYS A 1 93 ? -11.199 2.119 19.108 1.00 93.69 93 LYS A O 1
ATOM 759 N N . PHE A 1 94 ? -10.116 0.342 18.253 1.00 96.19 94 PHE A N 1
ATOM 760 C CA . PHE A 1 94 ? -10.799 -0.664 19.063 1.00 96.19 94 PHE A CA 1
ATOM 761 C C . PHE A 1 94 ? -10.497 -0.497 20.552 1.00 96.19 94 PHE A C 1
ATOM 763 O O . PHE A 1 94 ? -11.423 -0.502 21.356 1.00 96.19 94 PHE A O 1
ATOM 770 N N . LEU A 1 95 ? -9.236 -0.254 20.926 1.00 95.56 95 LEU A N 1
ATOM 771 C CA . LEU A 1 95 ? -8.858 0.013 22.320 1.00 95.56 95 LEU A CA 1
ATOM 772 C C . LEU A 1 95 ? -9.593 1.222 22.914 1.00 95.56 95 LEU A C 1
ATOM 774 O O . LEU A 1 95 ? -9.845 1.255 24.116 1.00 95.56 95 LEU A O 1
ATOM 778 N N . LYS A 1 96 ? -9.938 2.211 22.083 1.00 91.94 96 LYS A N 1
ATOM 779 C CA . LYS A 1 96 ? -10.648 3.415 22.521 1.00 91.94 96 LYS A CA 1
ATOM 780 C C . LYS A 1 96 ? -12.155 3.194 22.690 1.00 91.94 96 LYS A C 1
ATOM 782 O O . LYS A 1 96 ? -12.730 3.710 23.642 1.00 91.94 96 LYS A O 1
ATOM 787 N N . ASN A 1 97 ? -12.788 2.476 21.758 1.00 89.50 97 ASN A N 1
ATOM 788 C CA . ASN A 1 97 ? -14.250 2.474 21.616 1.00 89.50 97 ASN A CA 1
ATOM 789 C C . ASN A 1 97 ? -14.912 1.090 21.772 1.00 89.50 97 ASN A C 1
ATOM 791 O O . ASN A 1 97 ? -16.123 1.031 21.951 1.00 89.50 97 ASN A O 1
ATOM 795 N N . GLY A 1 98 ? -14.161 -0.014 21.674 1.00 86.44 98 GLY A N 1
ATOM 796 C CA . GLY A 1 98 ? -14.669 -1.386 21.831 1.00 86.44 98 GLY A CA 1
ATOM 797 C C . GLY A 1 98 ? -15.685 -1.854 20.779 1.00 86.44 98 GLY A C 1
ATOM 798 O O . GLY A 1 98 ? -16.395 -2.828 21.012 1.00 86.44 98 GLY A O 1
ATOM 799 N N . ASP A 1 99 ? -15.784 -1.166 19.641 1.00 90.62 99 ASP A N 1
ATOM 800 C CA . ASP A 1 99 ? -16.795 -1.425 18.610 1.00 90.62 99 ASP A CA 1
ATOM 801 C C . ASP A 1 99 ? -16.602 -2.780 17.893 1.00 90.62 99 ASP A C 1
ATOM 803 O O . ASP A 1 99 ? -15.497 -3.137 17.475 1.00 90.62 99 ASP A O 1
ATOM 807 N N . ALA A 1 100 ? -17.699 -3.520 17.709 1.00 86.56 100 ALA A N 1
ATOM 808 C CA . ALA A 1 100 ? -17.691 -4.852 17.105 1.00 86.56 100 ALA A CA 1
ATOM 809 C C . ALA A 1 100 ? -17.325 -4.834 15.609 1.00 86.56 100 ALA A C 1
ATOM 811 O O . ALA A 1 100 ? -16.607 -5.724 15.156 1.00 86.56 100 ALA A O 1
ATOM 812 N N . GLY A 1 101 ? -17.751 -3.813 14.854 1.00 90.44 101 GLY A N 1
ATOM 813 C CA . GLY A 1 101 ? -17.396 -3.686 13.434 1.00 90.44 101 GLY A CA 1
ATOM 814 C C . GLY A 1 101 ? -15.892 -3.478 13.238 1.00 90.44 101 GLY A C 1
ATOM 815 O O . GLY A 1 101 ? -15.259 -4.112 12.397 1.00 90.44 101 GLY A O 1
ATOM 816 N N . THR A 1 102 ? -15.287 -2.664 14.103 1.00 94.19 102 THR A N 1
ATOM 817 C CA . THR A 1 102 ? -13.836 -2.449 14.158 1.00 94.19 102 THR A CA 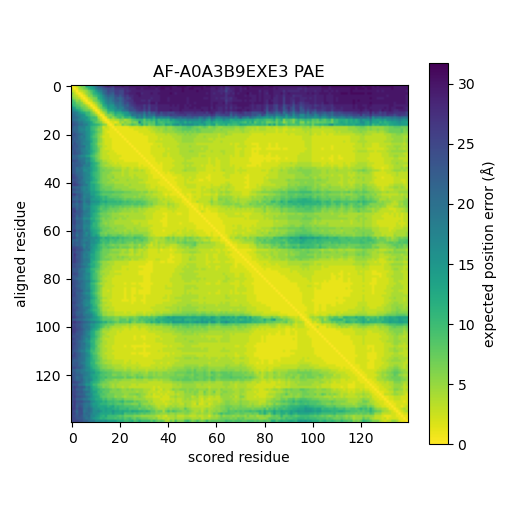1
ATOM 818 C C . THR A 1 102 ? -13.096 -3.767 14.411 1.00 94.19 102 THR A C 1
ATOM 820 O O . THR A 1 102 ? -12.074 -4.020 13.771 1.00 94.19 102 THR A O 1
ATOM 823 N N . ARG A 1 103 ? -13.620 -4.636 15.290 1.00 95.88 103 ARG A N 1
ATOM 824 C CA . ARG A 1 103 ? -13.027 -5.956 15.550 1.00 95.88 103 ARG A CA 1
ATOM 825 C C . ARG A 1 103 ? -13.063 -6.864 14.321 1.00 95.88 103 ARG A C 1
ATOM 827 O O . ARG A 1 103 ? -12.046 -7.473 14.004 1.00 95.88 103 ARG A O 1
ATOM 834 N N . GLU A 1 104 ? -14.186 -6.922 13.613 1.00 96.62 104 GLU A N 1
ATOM 835 C CA . GLU A 1 104 ? -14.301 -7.720 12.387 1.00 96.62 104 GLU A CA 1
ATOM 836 C C . GLU A 1 104 ? -13.289 -7.263 11.323 1.00 96.62 104 GLU A C 1
ATOM 838 O O . GLU A 1 104 ? -12.614 -8.086 10.701 1.00 96.62 104 GLU A O 1
ATOM 843 N N . THR A 1 105 ? -13.123 -5.948 11.150 1.00 97.50 105 THR A N 1
ATOM 844 C CA . THR A 1 105 ? -12.114 -5.394 10.237 1.00 97.50 105 THR A CA 1
ATOM 845 C C . THR A 1 105 ? -10.693 -5.766 10.662 1.00 97.50 105 THR A C 1
ATOM 847 O O . THR A 1 105 ? -9.889 -6.154 9.814 1.00 97.50 105 THR A O 1
ATOM 850 N N . MET A 1 106 ? -10.370 -5.712 11.959 1.00 98.06 106 MET A N 1
ATOM 851 C CA . MET A 1 106 ? -9.066 -6.167 12.461 1.00 98.06 106 MET A CA 1
ATOM 852 C C . MET A 1 106 ? -8.810 -7.637 12.128 1.00 98.06 106 MET A C 1
ATOM 854 O O . MET A 1 106 ? -7.734 -7.961 11.628 1.00 98.06 106 MET A O 1
ATOM 858 N N . ASP A 1 107 ? -9.790 -8.510 12.368 1.00 98.06 107 ASP A N 1
ATOM 859 C CA . ASP A 1 107 ? -9.652 -9.944 12.113 1.00 98.06 107 ASP A CA 1
ATOM 860 C C . ASP A 1 107 ? -9.444 -10.213 10.606 1.00 98.06 107 ASP A C 1
ATOM 862 O O . ASP A 1 107 ? -8.565 -10.995 10.240 1.00 98.06 107 ASP A O 1
ATOM 866 N N . LYS A 1 108 ? -10.148 -9.490 9.717 1.00 98.00 108 LYS A N 1
ATOM 867 C CA . LYS A 1 108 ? -9.936 -9.551 8.255 1.00 98.00 108 LYS A CA 1
ATOM 868 C C . LYS A 1 108 ? -8.522 -9.128 7.847 1.00 98.00 108 LYS A C 1
ATOM 870 O O . LYS A 1 108 ? -7.866 -9.836 7.084 1.00 98.00 108 LYS A O 1
ATOM 875 N N . LEU A 1 109 ? -8.042 -7.987 8.347 1.00 98.50 109 LEU A N 1
ATOM 876 C CA . LEU A 1 109 ? -6.705 -7.470 8.025 1.00 98.50 109 LEU A CA 1
ATOM 877 C C . LEU A 1 109 ? -5.600 -8.396 8.552 1.00 98.50 109 LEU A C 1
ATOM 879 O O . LEU A 1 109 ? -4.611 -8.644 7.862 1.00 98.50 109 LEU A O 1
ATOM 883 N N . PHE A 1 110 ? -5.777 -8.928 9.763 1.00 98.38 110 PHE A N 1
ATOM 884 C CA . PHE A 1 110 ? -4.846 -9.873 10.368 1.00 98.38 110 PHE A CA 1
ATOM 885 C C . PHE A 1 110 ? -4.790 -11.190 9.591 1.00 98.38 110 PHE A C 1
ATOM 887 O O . PHE A 1 110 ? -3.699 -11.647 9.249 1.00 98.38 110 PHE A O 1
ATOM 894 N N . GLN A 1 111 ? -5.948 -11.759 9.244 1.00 98.44 111 GLN A N 1
ATOM 895 C CA . GLN A 1 111 ? -6.013 -12.982 8.449 1.00 98.44 111 GLN A CA 1
ATOM 896 C C . GLN A 1 111 ? -5.365 -12.785 7.074 1.00 98.44 111 GLN A C 1
ATOM 898 O O . GLN A 1 111 ? -4.548 -13.602 6.655 1.00 98.44 111 GLN A O 1
ATOM 903 N N . TRP A 1 112 ? -5.625 -11.648 6.419 1.00 98.12 112 TRP A N 1
ATOM 904 C CA . TRP A 1 112 ? -4.975 -11.317 5.153 1.00 98.12 112 TRP A CA 1
ATOM 905 C C . TRP A 1 112 ? -3.443 -11.311 5.275 1.00 98.12 112 TRP A C 1
ATOM 907 O O . TRP A 1 112 ? -2.761 -11.869 4.415 1.00 98.12 112 TRP A O 1
ATOM 917 N N . LEU A 1 113 ? -2.884 -10.731 6.344 1.00 98.12 113 LEU A N 1
ATOM 918 C CA . LEU A 1 113 ? -1.434 -10.720 6.577 1.00 98.12 113 LEU A CA 1
ATOM 919 C C . LEU A 1 113 ? -0.868 -12.130 6.781 1.00 98.12 113 LEU A C 1
ATOM 921 O O . LEU A 1 113 ? 0.194 -12.434 6.231 1.00 98.12 113 LEU A O 1
ATOM 925 N N . LEU A 1 114 ? -1.564 -12.989 7.532 1.00 97.38 114 LEU A N 1
ATOM 926 C CA . LEU A 1 114 ? -1.161 -14.385 7.726 1.00 97.38 114 LEU A CA 1
ATOM 927 C C . LEU A 1 114 ? -1.143 -15.156 6.406 1.00 97.38 114 LEU A C 1
ATOM 929 O O . LEU A 1 114 ? -0.189 -15.889 6.135 1.00 97.38 114 LEU A O 1
ATOM 933 N N . ASP A 1 115 ? -2.145 -14.948 5.558 1.00 96.81 115 ASP A N 1
ATOM 934 C CA . ASP A 1 115 ? -2.261 -15.664 4.289 1.00 96.81 115 ASP A CA 1
ATOM 935 C C . ASP A 1 115 ? -1.237 -15.172 3.250 1.00 96.81 115 ASP A C 1
ATOM 937 O O . ASP A 1 115 ? -0.701 -15.971 2.476 1.00 96.81 115 ASP A O 1
ATOM 941 N N . ASN A 1 116 ? -0.880 -13.882 3.292 1.00 96.44 116 ASN A N 1
ATOM 942 C CA . ASN A 1 116 ? -0.058 -13.199 2.283 1.00 96.44 116 ASN A CA 1
ATOM 943 C C . ASN A 1 116 ? 1.382 -12.885 2.738 1.00 96.44 116 ASN A C 1
ATOM 945 O O . ASN A 1 116 ? 1.999 -11.932 2.260 1.00 96.44 116 ASN A O 1
ATOM 949 N N . HIS A 1 117 ? 1.945 -13.669 3.659 1.00 95.94 117 HIS A N 1
ATOM 950 C CA . HIS A 1 117 ? 3.368 -13.567 4.001 1.00 95.94 117 HIS A CA 1
ATOM 951 C C . HIS A 1 117 ? 4.282 -14.156 2.916 1.00 95.94 117 HIS A C 1
ATOM 953 O O . HIS A 1 117 ? 3.922 -15.108 2.212 1.00 95.94 117 HIS A O 1
ATOM 959 N N . SER A 1 118 ? 5.512 -13.645 2.840 1.00 93.75 118 SER A N 1
ATOM 960 C CA . SER A 1 118 ? 6.550 -14.156 1.945 1.00 93.75 118 SER A CA 1
ATOM 961 C C . SER A 1 118 ? 6.951 -15.582 2.325 1.00 93.75 118 SER A C 1
ATOM 963 O O . SER A 1 118 ? 7.352 -15.857 3.457 1.00 93.75 118 SER A O 1
ATOM 965 N N . LYS A 1 119 ? 6.873 -16.506 1.365 1.00 92.88 119 LYS A N 1
ATOM 966 C CA . LYS A 1 119 ? 7.264 -17.910 1.559 1.00 92.88 119 LYS A CA 1
ATOM 967 C C . LYS A 1 119 ? 8.787 -18.070 1.503 1.00 92.88 119 LYS A C 1
ATOM 969 O O . LYS A 1 119 ? 9.479 -17.263 0.892 1.00 92.88 119 LYS A O 1
ATOM 974 N N . GLY A 1 120 ? 9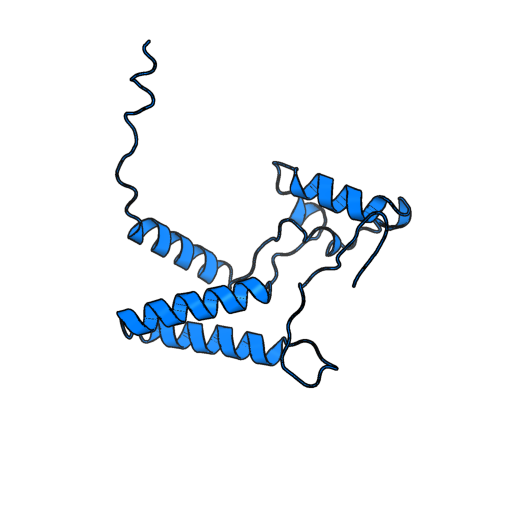.301 -19.140 2.113 1.00 92.25 120 GLY A N 1
ATOM 975 C CA . GLY A 1 120 ? 10.731 -19.484 2.075 1.00 92.25 120 GLY A CA 1
ATOM 976 C C . GLY A 1 120 ? 11.593 -18.843 3.168 1.00 92.25 120 GLY A C 1
ATOM 977 O O . GLY A 1 120 ? 12.809 -19.014 3.151 1.00 92.25 120 GLY A O 1
ATOM 978 N N . PHE A 1 121 ? 10.986 -18.151 4.136 1.00 92.56 121 PHE A N 1
ATOM 979 C CA . PHE A 1 121 ? 11.665 -17.584 5.303 1.00 92.56 121 PHE A CA 1
ATOM 980 C C . PHE A 1 121 ? 11.202 -18.280 6.589 1.00 92.56 121 PHE A C 1
ATOM 982 O O . PHE A 1 121 ? 10.063 -18.728 6.683 1.00 92.56 121 PHE A O 1
ATOM 989 N N . GLN A 1 122 ? 12.083 -18.364 7.592 1.00 93.81 122 GLN A N 1
ATOM 990 C CA . GLN A 1 122 ? 11.777 -18.997 8.885 1.00 93.81 122 GLN A CA 1
ATOM 991 C C . GLN A 1 122 ? 10.702 -18.240 9.684 1.00 93.81 122 GLN A C 1
ATOM 993 O O . GLN A 1 122 ? 9.974 -18.837 10.474 1.00 93.81 122 GLN A O 1
ATOM 998 N N . HIS A 1 123 ? 10.617 -16.924 9.500 1.00 94.50 123 HIS A N 1
ATOM 999 C CA . HIS A 1 123 ? 9.703 -16.045 10.222 1.00 94.50 123 HIS A CA 1
ATOM 1000 C C . HIS A 1 123 ? 8.786 -15.310 9.248 1.00 94.50 123 HIS A C 1
ATOM 1002 O O . HIS A 1 123 ? 9.147 -15.103 8.090 1.00 94.50 123 HIS A O 1
ATOM 1008 N N . TYR A 1 124 ? 7.622 -14.880 9.741 1.00 95.06 124 TYR A N 1
ATOM 1009 C CA . TYR A 1 124 ? 6.699 -14.061 8.966 1.00 95.06 124 TYR A CA 1
ATOM 1010 C C . TYR A 1 124 ? 7.361 -12.747 8.548 1.00 95.06 124 TYR A C 1
ATOM 1012 O O . TYR A 1 124 ? 7.813 -11.960 9.382 1.00 95.06 124 TYR A O 1
ATOM 1020 N N . CYS A 1 125 ? 7.402 -12.516 7.242 1.00 95.12 125 CYS A N 1
ATOM 1021 C CA . CYS A 1 125 ? 7.863 -11.278 6.642 1.00 95.12 125 CYS A CA 1
ATOM 1022 C C . CYS A 1 125 ? 7.007 -10.946 5.417 1.00 95.12 125 CYS A C 1
ATOM 1024 O O . CYS A 1 125 ? 6.330 -11.811 4.858 1.00 95.12 125 CYS A O 1
ATOM 1026 N N . TRP A 1 126 ? 7.035 -9.679 5.014 1.00 95.56 126 TRP A N 1
ATOM 1027 C CA . TRP A 1 126 ? 6.267 -9.172 3.884 1.00 95.56 126 TRP A CA 1
ATOM 1028 C C . TRP A 1 126 ? 7.148 -8.260 3.034 1.00 95.56 126 TRP A C 1
ATOM 1030 O O . TRP A 1 126 ? 7.871 -7.413 3.565 1.00 95.56 126 TRP A O 1
ATOM 1040 N N . GLY A 1 127 ? 7.095 -8.455 1.719 1.00 90.94 127 GLY A N 1
ATOM 1041 C CA . GLY A 1 127 ? 7.685 -7.556 0.729 1.00 90.94 127 GLY A CA 1
ATOM 1042 C C . GLY A 1 127 ? 6.669 -6.545 0.201 1.00 90.94 127 GLY A C 1
ATOM 1043 O O . GLY A 1 127 ? 5.511 -6.532 0.614 1.00 90.94 127 GLY A O 1
ATOM 1044 N N . TYR A 1 128 ? 7.097 -5.699 -0.731 1.00 90.25 128 TYR A N 1
ATOM 1045 C CA . TYR A 1 128 ? 6.150 -4.943 -1.546 1.00 90.25 128 TYR A CA 1
ATOM 1046 C C . TYR A 1 128 ? 5.475 -5.868 -2.561 1.00 90.25 128 TYR A C 1
ATOM 1048 O O . TYR A 1 128 ? 6.017 -6.905 -2.931 1.00 90.25 128 TYR A O 1
ATOM 1056 N N . ASN A 1 129 ? 4.297 -5.473 -3.030 1.00 88.56 129 ASN A N 1
ATOM 1057 C CA . ASN A 1 129 ? 3.549 -6.163 -4.080 1.00 88.56 129 ASN A CA 1
ATOM 1058 C C . ASN A 1 129 ? 3.980 -5.722 -5.496 1.00 88.56 129 ASN A C 1
ATOM 1060 O O . ASN A 1 129 ? 3.163 -5.730 -6.414 1.00 88.56 129 ASN A O 1
ATOM 1064 N N . PHE A 1 130 ? 5.219 -5.252 -5.649 1.00 90.06 130 PHE A N 1
ATOM 1065 C CA . PHE A 1 130 ? 5.801 -4.776 -6.902 1.00 90.06 130 PHE A CA 1
ATOM 1066 C C . PHE A 1 130 ? 7.326 -4.892 -6.870 1.00 90.06 130 PHE A C 1
ATOM 1068 O O . PHE A 1 130 ? 7.947 -4.738 -5.813 1.00 90.06 130 PHE A O 1
ATOM 1075 N N . ASP A 1 131 ? 7.917 -5.074 -8.050 1.00 88.44 131 ASP A N 1
ATOM 1076 C CA . ASP A 1 131 ? 9.366 -5.077 -8.222 1.00 88.44 131 ASP A CA 1
ATOM 1077 C C . ASP A 1 131 ? 9.988 -3.715 -7.863 1.00 88.44 131 ASP A C 1
ATOM 1079 O O . ASP A 1 131 ? 9.432 -2.642 -8.128 1.00 88.44 131 ASP A O 1
ATOM 1083 N N . TRP A 1 132 ? 11.237 -3.738 -7.406 1.00 86.44 132 TRP A N 1
ATOM 1084 C CA . TRP A 1 132 ? 12.074 -2.552 -7.268 1.00 86.44 132 TRP A CA 1
ATOM 1085 C C . TRP A 1 132 ? 13.144 -2.489 -8.365 1.00 86.44 132 TRP A C 1
ATOM 1087 O O . TRP A 1 132 ? 13.884 -3.444 -8.607 1.00 86.44 132 TRP A O 1
ATOM 1097 N N . ALA A 1 133 ? 13.283 -1.330 -9.016 1.00 88.75 133 ALA A N 1
ATOM 1098 C CA . ALA A 1 133 ? 14.284 -1.118 -10.059 1.00 88.75 133 ALA A CA 1
ATOM 1099 C C . ALA A 1 133 ? 15.029 0.212 -9.905 1.00 88.75 133 ALA A C 1
ATOM 1101 O O . ALA A 1 133 ? 14.438 1.275 -9.715 1.00 88.75 133 ALA A O 1
ATOM 1102 N N . SER A 1 134 ? 16.344 0.150 -10.090 1.00 87.12 134 SER A N 1
ATOM 1103 C CA . SER A 1 134 ? 17.252 1.288 -10.233 1.00 87.12 134 SER A CA 1
ATOM 1104 C C . SER A 1 134 ? 18.142 1.091 -11.462 1.00 87.12 134 SER A C 1
ATOM 1106 O O . SER A 1 134 ? 18.125 0.035 -12.090 1.00 87.12 134 SER A O 1
ATOM 1108 N N . SER A 1 135 ? 18.955 2.092 -11.801 1.00 81.81 135 SER A N 1
ATOM 1109 C CA . SER A 1 135 ? 19.933 1.983 -12.894 1.00 81.81 135 SER A CA 1
ATOM 1110 C C . SER A 1 135 ? 21.051 0.968 -12.634 1.00 81.81 135 SER A C 1
ATOM 1112 O O . SER A 1 135 ? 21.794 0.636 -13.558 1.00 81.81 135 SER A O 1
ATOM 1114 N N . VAL A 1 136 ? 21.180 0.499 -11.389 1.00 86.88 136 VAL A N 1
ATOM 1115 C CA . VAL A 1 136 ? 22.250 -0.396 -10.928 1.00 86.88 136 VAL A CA 1
ATOM 1116 C C . VAL A 1 136 ? 21.714 -1.778 -10.559 1.00 86.88 136 VAL A C 1
ATOM 1118 O O . VAL A 1 136 ? 22.384 -2.780 -10.782 1.00 86.88 136 VAL A O 1
ATOM 1121 N N . LYS A 1 137 ? 20.519 -1.844 -9.969 1.00 88.31 137 LYS A N 1
ATOM 1122 C CA . LYS A 1 137 ? 19.999 -3.053 -9.330 1.00 88.31 137 LYS A CA 1
ATOM 1123 C C . LYS A 1 137 ? 18.497 -3.199 -9.536 1.00 88.31 137 LYS A C 1
ATOM 1125 O O . LYS A 1 137 ? 17.756 -2.218 -9.465 1.00 88.31 137 LYS A O 1
ATOM 1130 N N . PHE A 1 138 ? 18.082 -4.443 -9.730 1.00 87.00 138 PHE A N 1
ATOM 1131 C CA . PHE A 1 138 ? 16.700 -4.888 -9.817 1.00 87.00 138 PHE A CA 1
ATOM 1132 C C . PHE A 1 138 ? 16.438 -5.932 -8.723 1.00 87.00 138 PHE A C 1
ATOM 1134 O O . PHE A 1 138 ? 17.304 -6.769 -8.460 1.00 87.00 138 PHE A O 1
ATOM 1141 N N . LEU A 1 139 ? 15.284 -5.846 -8.069 1.00 86.38 139 LEU A N 1
ATOM 1142 C CA . LEU A 1 139 ? 14.806 -6.781 -7.056 1.00 86.38 139 LEU A CA 1
ATOM 1143 C C . LEU A 1 139 ? 13.350 -7.126 -7.397 1.00 86.38 139 LEU A C 1
ATOM 1145 O O . LEU A 1 139 ? 12.536 -6.202 -7.379 1.00 86.38 139 LEU A O 1
ATOM 1149 N N . PRO A 1 140 ? 13.045 -8.381 -7.759 1.00 79.50 140 PRO A N 1
ATOM 1150 C CA . PRO A 1 140 ? 11.666 -8.832 -7.903 1.00 79.50 140 PRO A CA 1
ATOM 1151 C C . PRO A 1 140 ? 10.981 -8.990 -6.538 1.00 79.50 140 PRO A C 1
ATOM 1153 O O . PRO A 1 140 ? 11.708 -9.079 -5.516 1.00 79.50 140 PRO A O 1
#

pLDDT: mean 88.48, std 14.04, range [37.44, 98.5]

Mean predicted aligned error: 7.29 Å